Protein AF-A0A0T7SBF2-F1 (afdb_monomer_lite)

Radius of gyration: 34.81 Å; chains: 1; bounding box: 72×48×82 Å

pLDDT: mean 81.58, std 18.5, range [39.75, 98.5]

Secondary structure (DSSP, 8-state):
---GGGEEE-SSSS-PEEEHHHHHHHHHHHHHHHHHHHHHHHHHHHHHHHHHS---S-----------EEEEEE-SSEEEEEETTS-EEEEETHHHHHTT--S--HHHHSS-EEETTTEEEETTTTEEEETHHHHT-TT----

Sequence (143 aa):
MVDKKKQIRMASGKGEYVTKVEFFQELKEIRNLVKDEYSQIKNDIKEVKKAVITPNQNKKEVKKEDTKIINLEVQKDKLIAQLSDGRELSIPIVWFKKWGVKGVKVDKLKNYEIWEGDEIYFPDIDEVLGIESFTKGFDADCE

Structure (mmCIF, N/CA/C/O backbone):
data_AF-A0A0T7SBF2-F1
#
_entry.id   AF-A0A0T7SBF2-F1
#
loop_
_atom_site.group_PDB
_atom_site.id
_atom_site.type_symbol
_atom_site.label_atom_id
_atom_site.label_alt_id
_atom_site.label_comp_id
_atom_site.label_asym_id
_atom_site.label_entity_id
_atom_site.label_seq_id
_atom_site.pdbx_PDB_ins_code
_atom_site.Cartn_x
_atom_site.Cartn_y
_atom_site.Cartn_z
_atom_site.occupancy
_atom_site.B_iso_or_equiv
_atom_site.auth_seq_id
_atom_site.auth_comp_id
_atom_site.auth_asym_id
_atom_site.auth_atom_id
_atom_site.pdbx_PDB_model_num
ATOM 1 N N . MET A 1 1 ? 59.012 -29.885 -65.567 1.00 39.75 1 MET A N 1
ATOM 2 C CA . MET A 1 1 ? 58.261 -30.915 -64.812 1.00 39.75 1 MET A CA 1
ATOM 3 C C . MET A 1 1 ? 57.766 -30.269 -63.527 1.00 39.75 1 MET A C 1
ATOM 5 O O . MET A 1 1 ? 58.583 -29.990 -62.664 1.00 39.75 1 MET A O 1
ATOM 9 N N . VAL A 1 2 ? 56.481 -29.918 -63.436 1.00 41.88 2 VAL A N 1
ATOM 10 C CA . VAL A 1 2 ? 55.918 -29.326 -62.209 1.00 41.88 2 VAL A CA 1
ATOM 11 C C . VAL A 1 2 ? 55.635 -30.461 -61.225 1.00 41.88 2 VAL A C 1
ATOM 13 O O . VAL A 1 2 ? 54.966 -31.434 -61.574 1.00 41.88 2 VAL A O 1
ATOM 16 N N . ASP A 1 3 ? 56.217 -30.365 -60.032 1.00 43.97 3 ASP A N 1
ATOM 17 C CA . ASP A 1 3 ? 56.171 -31.385 -58.986 1.00 43.97 3 ASP A CA 1
ATOM 18 C C . ASP A 1 3 ? 54.726 -31.599 -58.496 1.00 43.97 3 ASP A C 1
ATOM 20 O O . ASP A 1 3 ? 54.127 -30.741 -57.842 1.00 43.97 3 ASP A O 1
ATOM 24 N N . LYS A 1 4 ? 54.152 -32.763 -58.830 1.00 49.09 4 LYS A N 1
ATOM 25 C CA . LYS A 1 4 ? 52.770 -33.149 -58.496 1.00 49.09 4 LYS A CA 1
ATOM 26 C C . LYS A 1 4 ? 52.523 -33.291 -56.983 1.00 49.09 4 LYS A C 1
ATOM 28 O O . LYS A 1 4 ? 51.383 -33.500 -56.583 1.00 49.09 4 LYS A O 1
ATOM 33 N N . LYS A 1 5 ? 53.545 -33.157 -56.124 1.00 50.56 5 LYS A N 1
ATOM 34 C CA . LYS A 1 5 ? 53.434 -33.308 -54.658 1.00 50.56 5 LYS A CA 1
ATOM 35 C C . LYS A 1 5 ? 52.916 -32.072 -53.901 1.00 50.56 5 LYS A C 1
ATOM 37 O O . LYS A 1 5 ? 52.809 -32.126 -52.678 1.00 50.56 5 LYS A O 1
ATOM 42 N N . LYS A 1 6 ? 52.585 -30.964 -54.581 1.00 54.31 6 LYS A N 1
ATOM 43 C CA . LYS A 1 6 ? 52.158 -29.695 -53.939 1.00 54.31 6 LYS A CA 1
ATOM 44 C C . LYS A 1 6 ? 50.734 -29.225 -54.277 1.00 54.31 6 LYS A C 1
ATOM 46 O O . LYS A 1 6 ? 50.386 -28.084 -53.965 1.00 54.31 6 LYS A O 1
ATOM 51 N N . GLN A 1 7 ? 49.926 -30.080 -54.900 1.00 52.09 7 GLN A N 1
ATOM 52 C CA . GLN A 1 7 ? 48.539 -29.778 -55.269 1.00 52.09 7 GLN A CA 1
ATOM 53 C C . GLN A 1 7 ? 47.566 -30.446 -54.293 1.00 52.09 7 GLN A C 1
ATOM 55 O O . GLN A 1 7 ? 47.769 -31.596 -53.903 1.00 52.09 7 GLN A O 1
ATOM 60 N N . ILE A 1 8 ? 46.524 -29.720 -53.884 1.00 58.12 8 ILE A N 1
ATOM 61 C CA . ILE A 1 8 ? 45.458 -30.229 -53.011 1.00 58.12 8 ILE A CA 1
ATOM 62 C C . ILE A 1 8 ? 44.173 -30.275 -53.840 1.00 58.12 8 ILE A C 1
ATOM 64 O O . ILE A 1 8 ? 43.872 -29.342 -54.581 1.00 58.12 8 ILE A O 1
ATOM 68 N N . ARG A 1 9 ? 43.434 -31.385 -53.755 1.00 53.47 9 ARG A N 1
ATOM 69 C CA . ARG A 1 9 ? 42.171 -31.571 -54.480 1.00 53.47 9 ARG A CA 1
ATOM 70 C C . ARG A 1 9 ? 41.045 -30.873 -53.717 1.00 53.47 9 ARG A C 1
ATOM 72 O O . ARG A 1 9 ? 40.816 -31.201 -52.555 1.00 53.47 9 ARG A O 1
ATOM 79 N N . MET A 1 10 ? 40.338 -29.946 -54.360 1.00 52.25 10 MET A N 1
ATOM 80 C CA . MET A 1 10 ? 39.139 -29.339 -53.775 1.00 52.25 10 MET A CA 1
ATOM 81 C C . MET A 1 10 ? 37.976 -30.341 -53.758 1.00 52.25 10 MET A C 1
ATOM 83 O O . MET A 1 10 ? 37.830 -31.155 -54.670 1.00 52.25 10 MET A O 1
ATOM 87 N N . ALA A 1 11 ? 37.134 -30.281 -52.722 1.00 52.56 11 ALA A N 1
ATOM 88 C CA . ALA A 1 11 ? 35.932 -31.114 -52.588 1.00 52.56 11 ALA A CA 1
ATOM 89 C C . ALA A 1 11 ? 34.739 -30.618 -53.437 1.00 52.56 11 ALA A C 1
ATOM 91 O O . ALA A 1 11 ? 33.654 -31.191 -53.369 1.00 52.56 11 ALA A O 1
ATOM 92 N N . SER A 1 12 ? 34.922 -29.567 -54.245 1.00 47.34 12 SER A N 1
ATOM 93 C CA . SER A 1 12 ? 33.921 -29.126 -55.218 1.00 47.34 12 SER A CA 1
ATOM 94 C C . SER A 1 12 ? 33.965 -30.062 -56.426 1.00 47.34 12 SER A C 1
ATOM 96 O O . SER A 1 12 ? 35.030 -30.302 -56.986 1.00 47.34 12 SER A O 1
ATOM 98 N N . GLY A 1 13 ? 32.824 -30.646 -56.798 1.00 48.69 13 GLY A N 1
ATOM 99 C CA . GLY A 1 13 ? 32.677 -31.806 -57.694 1.00 48.69 13 GLY A CA 1
ATOM 100 C C . GLY A 1 13 ? 33.160 -31.677 -59.150 1.00 48.69 13 GLY A C 1
ATOM 101 O O . GLY A 1 13 ? 32.770 -32.489 -59.984 1.00 48.69 13 GLY A O 1
ATOM 102 N N . LYS A 1 14 ? 34.014 -30.707 -59.481 1.00 54.09 14 LYS A N 1
ATOM 103 C CA . LYS A 1 14 ? 34.747 -30.602 -60.749 1.00 54.09 14 LYS A CA 1
ATOM 104 C C . LYS A 1 14 ? 36.232 -30.608 -60.395 1.00 54.09 14 LYS A C 1
ATOM 106 O O . LYS A 1 14 ? 36.693 -29.694 -59.731 1.00 54.09 14 LYS A O 1
ATOM 111 N N . GLY A 1 15 ? 36.950 -31.678 -60.739 1.00 52.44 15 GLY A N 1
ATOM 112 C CA . GLY A 1 15 ? 38.294 -31.999 -60.231 1.00 52.44 15 GLY A CA 1
ATOM 113 C C . GLY A 1 15 ? 39.437 -31.070 -60.666 1.00 52.44 15 GLY A C 1
ATOM 114 O O . GLY A 1 15 ? 40.428 -31.553 -61.206 1.00 52.44 15 GLY A O 1
ATOM 115 N N . GLU A 1 16 ? 39.320 -29.769 -60.421 1.00 58.22 16 GLU A N 1
ATOM 116 C CA . GLU A 1 16 ? 40.381 -28.785 -60.618 1.00 58.22 16 GLU A CA 1
ATOM 117 C C . GLU A 1 16 ? 41.385 -28.838 -59.456 1.00 58.22 16 GLU A C 1
ATOM 119 O O . GLU A 1 16 ? 41.028 -28.933 -58.276 1.00 58.22 16 GLU A O 1
ATOM 124 N N . TYR A 1 17 ? 42.671 -28.839 -59.809 1.00 57.34 17 TYR A N 1
ATOM 125 C CA . TYR A 1 17 ? 43.780 -28.860 -58.863 1.00 57.34 17 TYR A CA 1
ATOM 126 C C . TYR A 1 17 ? 44.256 -27.428 -58.621 1.00 57.34 17 TYR A C 1
ATOM 128 O O . TYR A 1 17 ? 44.768 -26.795 -59.541 1.00 57.34 17 TYR A O 1
ATOM 136 N N . VAL A 1 18 ? 44.146 -26.951 -57.383 1.00 63.56 18 VAL A N 1
ATOM 137 C CA . VAL A 1 18 ? 44.709 -25.663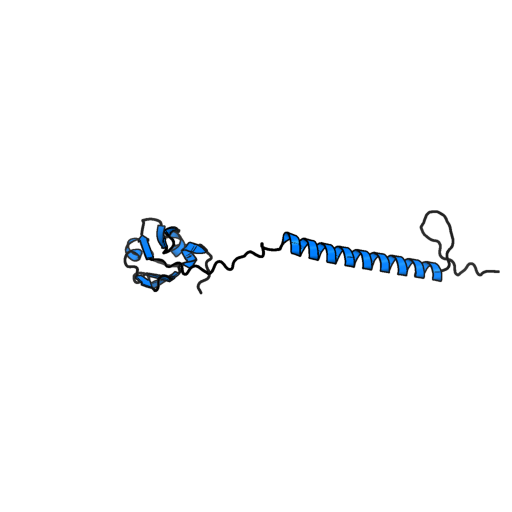 -56.954 1.00 63.56 18 VAL A CA 1
ATOM 138 C C . VAL A 1 18 ? 46.003 -25.883 -56.180 1.00 63.56 18 VAL A C 1
ATOM 140 O O . VAL A 1 18 ? 46.228 -26.933 -55.553 1.00 63.56 18 VAL A O 1
ATOM 143 N N . THR A 1 19 ? 46.903 -24.904 -56.225 1.00 72.50 19 THR A N 1
ATOM 144 C CA . THR A 1 19 ? 48.092 -24.951 -55.379 1.00 72.50 19 THR A CA 1
ATOM 145 C C . THR A 1 19 ? 47.695 -24.789 -53.913 1.00 72.50 19 THR A C 1
ATOM 147 O O . THR A 1 19 ? 46.705 -24.148 -53.565 1.00 72.50 19 THR A O 1
ATOM 150 N N . LYS A 1 20 ? 48.509 -25.345 -53.009 1.00 71.12 20 LYS A N 1
ATOM 151 C CA . LYS A 1 20 ? 48.305 -25.187 -51.561 1.00 71.12 20 LYS A CA 1
ATOM 152 C C . LYS A 1 20 ? 48.208 -23.712 -51.133 1.00 71.12 20 LYS A C 1
ATOM 154 O O . LYS A 1 20 ? 47.516 -23.416 -50.170 1.00 71.12 20 LYS A O 1
ATOM 159 N N . VAL A 1 21 ? 48.895 -22.804 -51.831 1.00 72.31 21 VAL A N 1
ATOM 160 C CA . VAL A 1 21 ? 48.895 -21.362 -51.533 1.00 72.31 21 VAL A CA 1
ATOM 161 C C . VAL A 1 21 ? 47.563 -20.717 -51.920 1.00 72.31 21 VAL A C 1
ATOM 163 O O . VAL A 1 21 ? 46.982 -20.024 -51.091 1.00 72.31 21 VAL A O 1
ATOM 166 N N . GLU A 1 22 ? 47.061 -20.997 -53.124 1.00 72.88 22 GLU A N 1
ATOM 167 C CA . GLU A 1 22 ? 45.759 -20.504 -53.604 1.00 72.88 22 GLU A CA 1
ATOM 168 C C . GLU A 1 22 ? 44.620 -21.001 -52.709 1.00 72.88 22 GLU A C 1
ATOM 170 O O . GLU A 1 22 ? 43.814 -20.207 -52.238 1.00 72.88 22 GLU A O 1
ATOM 175 N N . PHE A 1 23 ? 44.645 -22.283 -52.336 1.00 73.94 23 PHE A N 1
ATOM 176 C CA . PHE A 1 23 ? 43.656 -22.862 -51.426 1.00 73.94 23 PHE A CA 1
ATOM 177 C C . PHE A 1 23 ? 43.602 -22.152 -50.061 1.00 73.94 23 PHE A C 1
ATOM 179 O O . PHE A 1 23 ? 42.529 -21.852 -49.540 1.00 73.94 23 PHE A O 1
ATOM 186 N N . PHE A 1 24 ? 44.757 -21.855 -49.452 1.00 75.56 24 PHE A N 1
ATOM 187 C CA . PHE A 1 24 ? 44.780 -21.129 -48.177 1.00 75.56 24 PHE A CA 1
ATOM 188 C C . PHE A 1 24 ? 44.352 -19.667 -48.313 1.00 75.56 24 PHE A C 1
ATOM 190 O O . PHE A 1 24 ? 43.807 -19.109 -47.357 1.00 75.56 24 PHE A O 1
ATOM 197 N N . GLN A 1 25 ? 44.598 -19.050 -49.467 1.00 77.56 25 GLN A N 1
ATOM 198 C CA . GLN A 1 25 ? 44.167 -17.689 -49.751 1.00 77.56 25 GLN A CA 1
ATOM 199 C C . GLN A 1 25 ? 42.637 -17.616 -49.880 1.00 77.56 25 GLN A C 1
ATOM 201 O O . GLN A 1 25 ? 42.020 -16.803 -49.194 1.00 77.56 25 GLN A O 1
ATOM 206 N N . GLU 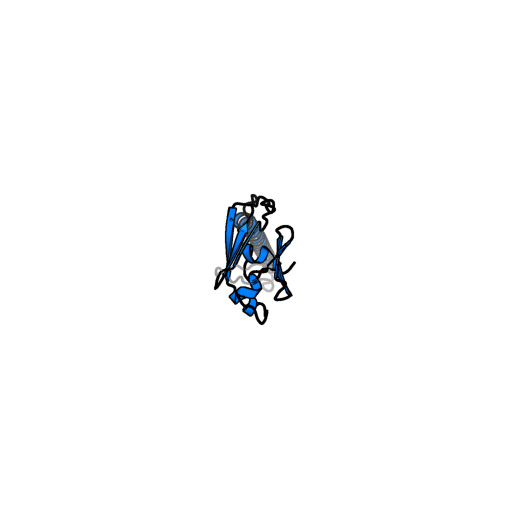A 1 26 ? 42.019 -18.547 -50.610 1.00 79.62 26 GLU A N 1
ATOM 207 C CA . GLU A 1 26 ? 40.558 -18.678 -50.707 1.00 79.62 26 GLU A CA 1
ATOM 208 C C . GLU A 1 26 ? 39.908 -18.912 -49.334 1.00 79.62 26 GLU A C 1
ATOM 210 O O . GLU A 1 26 ? 38.944 -18.240 -48.963 1.00 79.62 26 GLU A O 1
ATOM 215 N N . LEU A 1 27 ? 40.468 -19.806 -48.508 1.00 81.44 27 LEU A N 1
ATOM 216 C CA . LEU A 1 27 ? 39.959 -20.033 -47.149 1.00 81.44 27 LEU A CA 1
ATOM 217 C C . LEU A 1 27 ? 40.040 -18.777 -46.272 1.00 81.44 27 LEU A C 1
ATOM 219 O O . LEU A 1 27 ? 39.169 -18.537 -45.431 1.00 81.44 27 LEU A O 1
ATOM 223 N N . LYS A 1 28 ? 41.092 -17.972 -46.443 1.00 83.06 28 LYS A N 1
ATOM 224 C CA . LYS A 1 28 ? 41.255 -16.710 -45.717 1.00 83.06 28 LYS A CA 1
ATOM 225 C C . LYS A 1 28 ? 40.208 -15.687 -46.152 1.00 83.06 28 LYS A C 1
ATOM 227 O O . LYS A 1 28 ? 39.696 -14.974 -45.289 1.00 83.06 28 LYS A O 1
ATOM 232 N N . GLU A 1 29 ? 39.885 -15.643 -47.440 1.00 87.69 29 GLU A N 1
ATOM 233 C CA . GLU A 1 29 ? 38.848 -14.781 -48.013 1.00 87.69 29 GLU A CA 1
ATOM 234 C C . GLU A 1 29 ? 37.458 -15.179 -47.518 1.00 87.69 29 GLU A C 1
ATOM 236 O O . GLU A 1 29 ? 36.774 -14.344 -46.931 1.00 87.69 29 GLU A O 1
ATOM 241 N N . ILE A 1 30 ? 37.095 -16.464 -47.601 1.00 84.94 30 ILE A N 1
ATOM 242 C CA . ILE A 1 30 ? 35.825 -16.989 -47.068 1.00 84.94 30 ILE A CA 1
ATOM 243 C C . ILE A 1 30 ? 35.685 -16.660 -45.578 1.00 84.94 30 ILE A C 1
ATOM 245 O O . ILE A 1 30 ? 34.650 -16.173 -45.128 1.00 84.94 30 ILE A O 1
ATOM 249 N N . ARG A 1 31 ? 36.745 -16.872 -44.791 1.00 88.69 31 ARG A N 1
ATOM 250 C CA . ARG A 1 31 ? 36.736 -16.556 -43.358 1.00 88.69 31 ARG A CA 1
ATOM 251 C C . ARG A 1 31 ? 36.508 -15.066 -43.094 1.00 88.69 31 ARG A C 1
ATOM 253 O O . ARG A 1 31 ? 35.889 -14.724 -42.091 1.00 88.69 31 ARG A O 1
ATOM 260 N N . ASN A 1 32 ? 37.062 -14.186 -43.923 1.00 89.38 32 ASN A N 1
ATOM 261 C CA . ASN A 1 32 ? 36.869 -12.748 -43.765 1.00 89.38 32 ASN A CA 1
ATOM 262 C C . ASN A 1 32 ? 35.437 -12.345 -44.154 1.00 89.38 32 ASN A C 1
ATOM 264 O O . ASN A 1 32 ? 34.797 -11.658 -43.369 1.00 89.38 32 ASN A O 1
ATOM 268 N N . LEU A 1 33 ? 34.897 -12.881 -45.254 1.00 89.75 33 LEU A N 1
ATOM 269 C CA . LEU A 1 33 ? 33.503 -12.657 -45.663 1.00 89.75 33 LEU A CA 1
ATOM 270 C C . LEU A 1 33 ? 32.510 -13.049 -44.561 1.00 89.75 33 LEU A C 1
ATOM 272 O O . LEU A 1 33 ? 31.660 -12.252 -44.177 1.00 89.75 33 LEU A O 1
ATOM 276 N N . VAL A 1 34 ? 32.681 -14.233 -43.965 1.00 91.19 34 VAL A N 1
ATOM 277 C CA . VAL A 1 34 ? 31.823 -14.697 -42.860 1.00 91.19 34 VAL A CA 1
ATOM 278 C C . VAL A 1 34 ? 31.926 -13.782 -41.631 1.00 91.19 34 VAL A C 1
ATOM 280 O O . VAL A 1 34 ? 30.942 -13.570 -40.923 1.00 91.19 34 VAL A O 1
ATOM 283 N N . LYS A 1 35 ? 33.110 -13.220 -41.350 1.00 89.94 35 LYS A N 1
ATOM 284 C CA . LYS A 1 35 ? 33.284 -12.267 -40.241 1.00 89.94 35 LYS A CA 1
ATOM 285 C C . LYS A 1 35 ? 32.562 -10.950 -40.500 1.00 89.94 35 LYS A C 1
ATOM 287 O O . LYS A 1 35 ? 31.978 -10.403 -39.563 1.00 89.94 35 LYS A O 1
ATOM 292 N N . ASP A 1 36 ? 32.612 -10.463 -41.732 1.00 91.06 36 ASP A N 1
ATOM 293 C CA . ASP A 1 36 ? 31.980 -9.207 -42.121 1.00 91.06 36 ASP A CA 1
ATOM 294 C C . ASP A 1 36 ? 30.451 -9.344 -42.085 1.00 91.06 36 ASP A C 1
ATOM 296 O O . ASP A 1 36 ? 29.784 -8.520 -41.457 1.00 91.06 36 ASP A O 1
ATOM 300 N N . GLU A 1 37 ? 29.902 -10.444 -42.613 1.00 90.88 37 GLU A N 1
ATOM 301 C CA . GLU A 1 37 ? 28.471 -10.769 -42.507 1.00 90.88 37 GLU A CA 1
ATOM 302 C C . GLU A 1 37 ? 28.012 -10.880 -41.047 1.00 90.88 37 GLU A C 1
ATOM 304 O O . GLU A 1 37 ? 27.003 -10.290 -40.658 1.00 90.88 37 GLU A O 1
ATOM 309 N N . TYR A 1 38 ? 28.778 -11.575 -40.199 1.00 90.50 38 TYR A N 1
ATOM 310 C CA . TYR A 1 38 ? 28.464 -11.680 -38.773 1.00 90.50 38 TYR A CA 1
ATOM 311 C C . TYR A 1 38 ? 28.463 -10.311 -38.074 1.00 90.50 38 TYR A C 1
ATOM 313 O O . TYR A 1 38 ? 27.611 -10.040 -37.222 1.00 90.50 38 TYR A O 1
ATOM 321 N N . SER A 1 39 ? 29.409 -9.435 -38.426 1.00 88.00 39 SER A N 1
ATOM 322 C CA . SER A 1 39 ? 29.477 -8.068 -37.902 1.00 88.00 39 SER A CA 1
ATOM 323 C C . SER A 1 39 ? 28.260 -7.243 -38.323 1.00 88.00 39 SER A C 1
ATOM 325 O O . SER A 1 39 ? 27.656 -6.571 -37.482 1.00 88.00 39 SER A O 1
ATOM 327 N N . GLN A 1 40 ? 27.856 -7.348 -39.592 1.00 91.06 40 GLN A N 1
ATOM 328 C CA . GLN A 1 40 ? 26.689 -6.649 -40.119 1.00 91.06 40 GLN A CA 1
ATOM 329 C C . GLN A 1 40 ? 25.404 -7.102 -39.418 1.00 91.06 40 GLN A C 1
ATOM 331 O O . GLN A 1 40 ? 24.713 -6.276 -38.829 1.00 91.06 40 GLN A O 1
ATOM 336 N N . ILE A 1 41 ? 25.156 -8.414 -39.340 1.00 90.56 41 ILE A N 1
ATOM 337 C CA . ILE A 1 41 ? 23.981 -8.983 -38.656 1.00 90.56 41 ILE A CA 1
ATOM 338 C C . ILE A 1 41 ? 23.922 -8.529 -37.191 1.00 90.56 41 ILE A C 1
ATOM 340 O O . ILE A 1 41 ? 22.857 -8.200 -36.666 1.00 90.56 41 ILE A O 1
ATOM 344 N N . LYS A 1 42 ? 25.068 -8.477 -36.503 1.00 91.69 42 LYS A N 1
ATOM 345 C CA . LYS A 1 42 ? 25.135 -8.010 -35.113 1.00 91.69 42 LYS A CA 1
ATOM 346 C C . LYS A 1 42 ? 24.743 -6.535 -34.980 1.00 91.69 42 LYS A C 1
ATOM 348 O O . LYS A 1 42 ? 24.086 -6.174 -33.999 1.00 91.69 42 LYS A O 1
ATOM 353 N N . ASN A 1 43 ? 25.153 -5.694 -35.926 1.00 91.62 43 ASN A N 1
ATOM 354 C CA . ASN A 1 43 ? 24.779 -4.283 -35.953 1.00 91.62 43 ASN A CA 1
ATOM 355 C C . ASN A 1 43 ? 23.293 -4.113 -36.272 1.00 91.62 43 ASN A C 1
ATOM 357 O O . ASN A 1 43 ? 22.611 -3.415 -35.526 1.00 91.62 43 ASN A O 1
ATOM 361 N N . ASP A 1 44 ? 22.771 -4.837 -37.258 1.00 90.81 44 ASP A N 1
ATOM 362 C CA . ASP A 1 44 ? 21.353 -4.801 -37.625 1.00 90.81 44 ASP A CA 1
ATOM 363 C C . ASP A 1 44 ? 20.470 -5.226 -36.440 1.00 90.81 44 ASP A C 1
ATOM 365 O O . ASP A 1 44 ? 19.515 -4.539 -36.084 1.00 90.81 44 ASP A O 1
ATOM 369 N N . ILE A 1 45 ? 20.840 -6.295 -35.719 1.00 86.94 45 ILE A N 1
ATOM 370 C CA . ILE A 1 45 ? 20.146 -6.716 -34.487 1.00 86.94 45 ILE A CA 1
ATOM 371 C C . ILE A 1 45 ? 20.194 -5.620 -33.417 1.00 86.94 45 ILE A C 1
ATOM 373 O O . ILE A 1 45 ? 19.226 -5.427 -32.679 1.00 86.94 45 ILE A O 1
ATOM 377 N N . LYS A 1 46 ? 21.316 -4.907 -33.287 1.00 84.88 46 LYS A N 1
ATOM 378 C CA . LYS A 1 46 ? 21.448 -3.798 -32.334 1.00 84.88 46 LYS A CA 1
ATOM 379 C C . LYS A 1 46 ? 20.536 -2.632 -32.717 1.00 84.88 46 LYS A C 1
ATOM 381 O O . LYS A 1 46 ? 19.940 -2.035 -31.825 1.00 84.88 46 LYS A O 1
ATOM 386 N N . GLU A 1 47 ? 20.414 -2.315 -34.000 1.00 84.38 47 GLU A N 1
ATOM 387 C CA . GLU A 1 47 ? 19.523 -1.261 -34.494 1.00 84.38 47 GLU A CA 1
ATOM 388 C C . GLU A 1 47 ? 18.050 -1.641 -34.361 1.00 84.38 47 GLU A C 1
ATOM 390 O O . GLU A 1 47 ? 17.271 -0.861 -33.818 1.00 84.38 47 GLU A O 1
ATOM 395 N N . VAL A 1 48 ? 17.681 -2.876 -34.709 1.00 83.75 48 VAL A N 1
ATOM 396 C CA . VAL A 1 48 ? 16.327 -3.403 -34.490 1.00 83.75 48 VAL A CA 1
ATOM 397 C C . VAL A 1 48 ? 15.982 -3.400 -33.002 1.00 83.75 48 VAL A C 1
ATOM 399 O O . VAL A 1 48 ? 14.904 -2.953 -32.630 1.00 83.75 48 VAL A O 1
ATOM 402 N N . LYS A 1 49 ? 16.895 -3.807 -32.110 1.00 80.94 49 LYS A N 1
ATOM 403 C CA . LYS A 1 49 ? 16.675 -3.708 -30.657 1.00 80.94 49 LYS A CA 1
ATOM 404 C C . LYS A 1 49 ? 16.504 -2.268 -30.192 1.00 80.94 49 LYS A C 1
ATOM 406 O O . LYS A 1 49 ? 15.660 -2.025 -29.344 1.00 80.94 49 LYS A O 1
ATOM 411 N N . LYS A 1 50 ? 17.261 -1.313 -30.735 1.00 74.19 50 LYS A N 1
ATOM 412 C CA . LYS A 1 50 ? 17.057 0.109 -30.429 1.00 74.19 50 LYS A CA 1
ATOM 413 C C . LYS A 1 50 ? 15.712 0.629 -30.928 1.00 74.19 50 LYS A C 1
ATOM 415 O O . LYS A 1 50 ? 15.181 1.508 -30.277 1.00 74.19 50 LYS A O 1
ATOM 420 N N . ALA A 1 51 ? 15.198 0.122 -32.048 1.00 69.31 51 ALA A N 1
ATOM 421 C CA . ALA A 1 51 ? 13.933 0.559 -32.641 1.00 69.31 51 ALA A CA 1
ATOM 422 C C . ALA A 1 51 ? 12.699 -0.121 -32.016 1.00 69.31 51 ALA A C 1
ATOM 424 O O . ALA A 1 51 ? 11.642 0.492 -31.915 1.00 69.31 51 ALA A O 1
ATOM 425 N N . VAL A 1 52 ? 12.828 -1.385 -31.599 1.00 68.88 52 VAL A N 1
ATOM 426 C CA . VAL A 1 52 ? 11.759 -2.186 -30.971 1.00 68.88 52 VAL A CA 1
ATOM 427 C C . VAL A 1 52 ? 11.741 -1.994 -29.450 1.00 68.88 52 VAL A C 1
ATOM 429 O O . VAL A 1 52 ? 10.679 -2.003 -28.838 1.00 68.88 52 VAL A O 1
ATOM 432 N N . ILE A 1 53 ? 12.915 -1.800 -28.840 1.00 58.09 53 ILE A N 1
ATOM 433 C CA . ILE A 1 53 ? 13.121 -1.517 -27.410 1.00 58.09 53 ILE A CA 1
ATOM 434 C C . ILE A 1 53 ? 13.575 -0.064 -27.228 1.00 58.09 53 ILE A C 1
ATOM 436 O O . ILE A 1 53 ? 14.317 0.256 -26.302 1.00 58.09 53 ILE A O 1
ATOM 440 N N . THR A 1 54 ? 13.136 0.858 -28.081 1.00 47.88 54 THR A N 1
ATOM 441 C CA . THR A 1 54 ? 12.858 2.183 -27.544 1.00 47.88 54 THR A CA 1
ATOM 442 C C . THR A 1 54 ? 11.603 1.993 -26.697 1.00 47.88 54 THR A C 1
ATOM 444 O O . THR A 1 54 ? 10.521 1.836 -27.269 1.00 47.88 54 THR A O 1
ATOM 447 N N . PRO 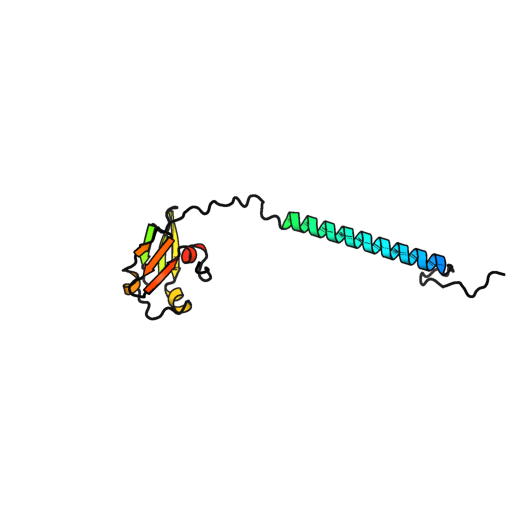A 1 55 ? 11.662 2.054 -25.348 1.00 51.31 55 PRO A N 1
ATOM 448 C CA . PRO A 1 55 ? 10.519 2.652 -24.686 1.00 51.31 55 PRO A CA 1
ATOM 449 C C . PRO A 1 55 ? 10.349 3.976 -25.419 1.00 51.31 55 PRO A C 1
ATOM 451 O O . PRO A 1 55 ? 11.350 4.674 -25.614 1.00 51.31 55 PRO A O 1
ATOM 454 N N . ASN A 1 56 ? 9.145 4.245 -25.934 1.00 49.59 56 ASN A N 1
ATOM 455 C CA . ASN A 1 56 ? 8.761 5.556 -26.439 1.00 49.59 56 ASN A CA 1
ATOM 456 C C . ASN A 1 56 ? 9.580 6.585 -25.656 1.00 49.59 56 ASN A C 1
ATOM 458 O O . ASN A 1 56 ? 9.457 6.610 -24.438 1.00 49.59 56 ASN A O 1
ATOM 462 N N . GLN A 1 57 ? 10.509 7.321 -26.278 1.00 50.12 57 GLN A N 1
ATOM 463 C CA . GLN A 1 57 ? 11.332 8.274 -25.518 1.00 50.12 57 GLN A CA 1
ATOM 464 C C . GLN A 1 57 ? 10.482 9.450 -25.009 1.00 50.12 57 GLN A C 1
ATOM 466 O O . GLN A 1 57 ? 10.974 10.304 -24.288 1.00 50.12 57 GLN A O 1
ATOM 471 N N . ASN A 1 58 ? 9.171 9.411 -25.278 1.00 45.69 58 ASN A N 1
ATOM 472 C CA . ASN A 1 58 ? 8.140 9.958 -24.411 1.00 45.69 58 ASN A CA 1
ATOM 473 C C . ASN A 1 58 ? 7.701 8.972 -23.311 1.00 45.69 58 ASN A C 1
ATOM 475 O O . ASN A 1 58 ? 6.519 8.902 -22.974 1.00 45.69 58 ASN A O 1
ATOM 479 N N . LYS A 1 59 ? 8.632 8.309 -22.622 1.00 46.34 59 LYS A N 1
ATOM 480 C CA . LYS A 1 59 ? 8.539 8.272 -21.175 1.00 46.34 59 LYS A CA 1
ATOM 481 C C . LYS A 1 59 ? 8.817 9.724 -20.843 1.00 46.34 59 LYS A C 1
ATOM 483 O O . LYS A 1 59 ? 9.941 10.095 -20.533 1.00 46.34 59 LYS A O 1
ATOM 488 N N . LYS A 1 60 ? 7.772 10.561 -20.976 1.00 42.38 60 LYS A N 1
ATOM 489 C CA . LYS A 1 60 ? 7.629 11.672 -20.054 1.00 42.38 60 LYS A CA 1
ATOM 490 C C . LYS A 1 60 ? 8.037 11.021 -18.747 1.00 42.38 60 LYS A C 1
ATOM 492 O O . LYS A 1 60 ? 7.455 9.995 -18.378 1.00 42.38 60 LYS A O 1
ATOM 497 N N . GLU A 1 61 ? 9.101 11.515 -18.129 1.00 44.84 61 GLU A N 1
ATOM 498 C CA . GLU A 1 61 ? 9.109 11.519 -16.686 1.00 44.84 61 GLU A CA 1
ATOM 499 C C . GLU A 1 61 ? 7.731 12.076 -16.369 1.00 44.84 61 GLU A C 1
ATOM 501 O O . GLU A 1 61 ? 7.452 13.262 -16.553 1.00 44.84 61 GLU A O 1
ATOM 506 N N . VAL A 1 62 ? 6.786 11.166 -16.125 1.00 45.75 62 VAL A N 1
ATOM 507 C CA . VAL A 1 62 ? 5.584 11.502 -15.415 1.00 45.75 62 VAL A CA 1
ATOM 508 C C . VAL A 1 62 ? 6.254 11.997 -14.162 1.00 45.75 62 VAL A C 1
ATOM 510 O O . VAL A 1 62 ? 6.828 11.185 -13.432 1.00 45.75 62 VAL A O 1
ATOM 513 N N . LYS A 1 63 ? 6.375 13.332 -14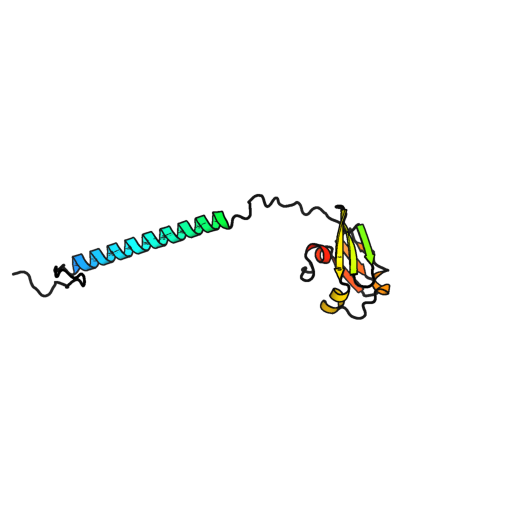.037 1.00 43.69 63 LYS A N 1
ATOM 514 C CA . LYS A 1 63 ? 6.629 13.973 -12.754 1.00 43.69 63 LYS A CA 1
ATOM 515 C C . LYS A 1 63 ? 5.840 13.097 -11.815 1.00 43.69 63 LYS A C 1
ATOM 517 O O . LYS A 1 63 ? 4.653 12.931 -12.105 1.00 43.69 63 LYS A O 1
ATOM 522 N N . LYS A 1 64 ? 6.510 12.409 -10.880 1.00 53.84 64 LYS A N 1
ATOM 523 C CA . LYS A 1 64 ? 5.818 11.635 -9.852 1.00 53.84 64 LYS A CA 1
ATOM 524 C C . LYS A 1 64 ? 4.856 12.683 -9.315 1.00 53.84 64 LYS A C 1
ATOM 526 O O . LYS A 1 64 ? 5.314 13.675 -8.760 1.00 53.84 64 LYS A O 1
ATOM 531 N N . GLU A 1 65 ? 3.599 12.645 -9.761 1.00 57.88 65 GLU A N 1
ATOM 532 C CA . GLU A 1 65 ? 2.640 13.620 -9.288 1.00 57.88 65 GLU A CA 1
ATOM 533 C C . GLU A 1 65 ? 2.652 13.305 -7.813 1.00 57.88 65 GLU A C 1
ATOM 535 O O . GLU A 1 65 ? 2.528 12.117 -7.484 1.00 57.88 65 GLU A O 1
ATOM 540 N N . ASP A 1 66 ? 2.972 14.310 -6.992 1.00 78.38 66 ASP A N 1
ATOM 541 C CA . ASP A 1 66 ? 3.054 14.224 -5.535 1.00 78.38 66 ASP A CA 1
ATOM 542 C C . ASP A 1 66 ? 1.654 13.860 -5.034 1.00 78.38 66 ASP A C 1
ATOM 544 O O . ASP A 1 66 ? 0.860 14.679 -4.566 1.00 78.38 66 ASP A O 1
ATOM 548 N N . THR A 1 67 ? 1.292 12.618 -5.310 1.00 91.62 67 THR A N 1
ATOM 549 C CA . THR A 1 67 ? -0.006 12.041 -5.104 1.00 91.62 67 THR A CA 1
ATOM 550 C C . THR A 1 67 ? 0.022 11.675 -3.653 1.00 91.62 67 THR A C 1
ATOM 552 O O . THR A 1 67 ? 0.873 10.902 -3.232 1.00 91.62 67 THR A O 1
ATOM 555 N N . LYS A 1 68 ? -0.893 12.260 -2.901 1.00 96.62 68 LYS A N 1
ATOM 556 C CA . LYS A 1 68 ? -0.964 12.095 -1.463 1.00 96.62 68 LYS A CA 1
ATOM 557 C C . LYS A 1 68 ? -2.206 11.307 -1.128 1.00 96.62 68 LYS A C 1
ATOM 559 O O . LYS A 1 68 ? -3.259 11.529 -1.724 1.00 96.62 68 LYS A O 1
ATOM 564 N N . ILE A 1 69 ? -2.096 10.419 -0.158 1.00 97.81 69 ILE A N 1
ATOM 565 C CA . ILE A 1 69 ? -3.230 9.857 0.554 1.00 97.81 69 ILE A CA 1
ATOM 566 C C . ILE A 1 69 ? -3.874 11.015 1.313 1.00 97.81 69 ILE A C 1
ATOM 568 O O . ILE A 1 69 ? -3.248 11.643 2.161 1.00 97.81 69 ILE A O 1
ATOM 572 N N . ILE A 1 70 ? -5.120 11.329 0.978 1.00 97.94 70 ILE A N 1
ATOM 573 C CA . ILE A 1 70 ? -5.885 12.388 1.649 1.00 97.94 70 ILE A CA 1
ATOM 574 C C . ILE A 1 70 ? -6.896 11.818 2.642 1.00 97.94 70 ILE A C 1
ATOM 576 O O . ILE A 1 70 ? -7.351 12.532 3.531 1.00 97.94 70 ILE A O 1
ATOM 580 N N . ASN A 1 71 ? -7.255 10.542 2.491 1.00 98.12 71 ASN A N 1
ATOM 581 C CA . ASN A 1 71 ? -8.177 9.841 3.374 1.00 98.12 71 ASN A CA 1
ATOM 582 C C . ASN A 1 71 ? -8.027 8.319 3.212 1.00 98.12 71 ASN A C 1
ATOM 584 O O . ASN A 1 71 ? -7.609 7.834 2.155 1.00 98.12 71 ASN A O 1
ATOM 588 N N . LEU A 1 72 ? -8.418 7.575 4.247 1.00 98.38 72 LEU A N 1
ATOM 589 C CA . LEU A 1 72 ? -8.492 6.121 4.226 1.00 98.38 72 LEU A CA 1
ATOM 590 C C . LEU A 1 72 ? -9.842 5.626 4.764 1.00 98.38 72 LEU A C 1
ATOM 592 O O . LEU A 1 72 ? -10.237 5.910 5.895 1.00 98.38 72 LEU A O 1
ATOM 596 N N . GLU A 1 73 ? -10.533 4.809 3.977 1.00 98.31 73 GLU A N 1
ATOM 597 C CA . GLU A 1 73 ? -11.697 4.057 4.434 1.00 98.31 73 GLU A CA 1
ATOM 598 C C . GLU A 1 73 ? -11.294 2.627 4.813 1.00 98.31 73 GLU A C 1
ATOM 600 O O . GLU A 1 73 ? -10.701 1.884 4.026 1.00 98.31 73 GLU A O 1
ATOM 605 N N . VAL A 1 74 ? -11.656 2.222 6.030 1.00 98.00 74 VAL A N 1
ATOM 606 C CA . VAL A 1 74 ? -11.396 0.881 6.558 1.00 98.00 74 VAL A CA 1
ATOM 607 C C . VAL A 1 74 ? -12.677 0.054 6.480 1.00 98.00 74 VAL A C 1
ATOM 609 O O . VAL A 1 74 ? -13.619 0.271 7.244 1.00 98.00 74 VAL A O 1
ATOM 612 N N . GLN A 1 75 ? -12.699 -0.929 5.581 1.00 97.25 75 GLN A N 1
ATOM 613 C CA . GLN A 1 75 ? -13.807 -1.873 5.439 1.00 97.25 75 GLN A CA 1
ATOM 614 C C . GLN A 1 75 ? -13.458 -3.246 6.030 1.00 97.25 75 GLN A C 1
ATOM 616 O O . GLN A 1 75 ? -12.386 -3.469 6.589 1.00 97.25 75 GLN A O 1
ATOM 621 N N . LYS A 1 76 ? -14.398 -4.193 5.942 1.00 95.75 76 LYS A N 1
ATOM 622 C CA . LYS A 1 76 ? -14.260 -5.528 6.544 1.00 95.75 76 LYS A CA 1
ATOM 623 C C . LYS A 1 76 ? -13.076 -6.325 5.980 1.00 95.75 76 LYS A C 1
ATOM 625 O O . LYS A 1 76 ? -12.460 -7.095 6.713 1.00 95.75 76 LYS A O 1
ATOM 630 N N . ASP A 1 77 ? -12.802 -6.192 4.689 1.00 96.56 77 ASP A N 1
ATOM 631 C CA . ASP A 1 77 ? -11.849 -7.017 3.941 1.00 96.56 77 ASP A CA 1
ATOM 632 C C . ASP A 1 77 ? -10.786 -6.207 3.187 1.00 96.56 77 ASP A C 1
ATOM 634 O O . ASP A 1 77 ? -9.815 -6.791 2.695 1.00 96.56 77 ASP A O 1
ATOM 638 N N . LYS A 1 78 ? -10.924 -4.880 3.131 1.00 97.44 78 LYS A N 1
ATOM 639 C CA . LYS A 1 78 ? -10.035 -3.990 2.384 1.00 97.44 78 LYS A CA 1
ATOM 640 C C . LYS A 1 78 ? -9.855 -2.628 3.046 1.00 97.44 78 LYS A C 1
ATOM 642 O O . LYS A 1 78 ? -10.708 -2.166 3.802 1.00 97.44 78 LYS A O 1
ATOM 647 N N . LEU A 1 79 ? -8.741 -2.002 2.701 1.00 98.12 79 LEU A N 1
ATOM 648 C CA . LEU A 1 79 ? -8.453 -0.591 2.916 1.00 98.12 79 LEU A CA 1
ATOM 649 C C . LEU A 1 79 ? -8.660 0.139 1.591 1.00 98.12 79 LEU A C 1
ATOM 651 O O . LEU A 1 79 ? -8.225 -0.380 0.565 1.00 98.12 79 LEU A O 1
ATOM 655 N N . ILE A 1 80 ? -9.307 1.301 1.599 1.00 98.50 80 ILE A N 1
ATOM 656 C CA . ILE A 1 80 ? -9.517 2.135 0.409 1.00 98.50 80 ILE A CA 1
ATOM 657 C C . ILE A 1 80 ? -8.856 3.490 0.654 1.00 98.50 80 ILE A C 1
ATOM 659 O O . ILE A 1 80 ? -9.317 4.256 1.494 1.00 98.50 80 ILE A O 1
ATOM 663 N N . ALA A 1 81 ? -7.773 3.778 -0.061 1.00 98.25 81 ALA A N 1
ATOM 664 C CA . ALA A 1 81 ? -7.110 5.074 -0.036 1.00 98.25 81 ALA A CA 1
ATOM 665 C C . ALA A 1 81 ? -7.722 5.999 -1.089 1.00 98.25 81 ALA A C 1
ATOM 667 O O . ALA A 1 81 ? -7.830 5.630 -2.262 1.00 98.25 81 ALA A O 1
ATOM 668 N N . GLN A 1 82 ? -8.078 7.208 -0.666 1.00 98.31 82 GLN A N 1
ATOM 669 C CA . GLN A 1 82 ? -8.409 8.321 -1.549 1.00 98.31 82 GLN A CA 1
ATOM 670 C C . GLN A 1 82 ? -7.143 9.130 -1.791 1.00 98.31 82 GLN A C 1
ATOM 672 O O . GLN A 1 82 ? -6.460 9.524 -0.842 1.00 98.31 82 GLN A O 1
ATOM 677 N N . LEU A 1 83 ? -6.832 9.364 -3.060 1.00 97.44 83 LEU A N 1
ATOM 678 C CA . LEU A 1 83 ? -5.636 10.071 -3.487 1.00 97.44 83 LEU A CA 1
ATOM 679 C C . LEU A 1 83 ? -5.963 11.507 -3.914 1.00 97.44 83 LEU A C 1
ATOM 681 O O . LEU A 1 83 ? -7.064 11.796 -4.384 1.00 97.44 83 LEU A O 1
ATOM 685 N N . SER A 1 84 ? -4.994 12.414 -3.777 1.00 97.00 84 SER A N 1
ATOM 686 C CA . SER A 1 84 ? -5.139 13.842 -4.103 1.00 97.00 84 SER A CA 1
ATOM 687 C C . SER A 1 84 ? -5.464 14.126 -5.575 1.00 97.00 84 SER A C 1
ATOM 689 O O . SER A 1 84 ? -5.980 15.196 -5.889 1.00 97.00 84 SER A O 1
ATOM 691 N N . ASP A 1 85 ? -5.208 13.170 -6.468 1.00 94.69 85 ASP A N 1
ATOM 692 C CA . ASP A 1 85 ? -5.545 13.237 -7.893 1.00 94.69 85 ASP A CA 1
ATOM 693 C C . ASP A 1 85 ? -6.951 12.693 -8.223 1.00 94.69 85 ASP A C 1
ATOM 695 O O . ASP A 1 85 ? -7.335 12.600 -9.391 1.00 94.69 85 ASP A O 1
ATOM 699 N N . GLY A 1 86 ? -7.736 12.346 -7.198 1.00 95.31 86 GLY A N 1
ATOM 700 C CA . GLY A 1 86 ? -9.112 11.870 -7.324 1.00 95.31 86 GLY A CA 1
ATOM 701 C C . GLY A 1 86 ? -9.251 10.363 -7.542 1.00 95.31 86 GLY A C 1
ATOM 702 O O . GLY A 1 86 ? -10.373 9.884 -7.714 1.00 95.31 86 GLY A O 1
ATOM 703 N N . ARG A 1 87 ? -8.154 9.594 -7.537 1.00 96.25 87 ARG A N 1
ATOM 704 C CA . ARG A 1 87 ? -8.225 8.127 -7.575 1.00 96.25 87 ARG A CA 1
ATOM 705 C C . ARG A 1 87 ? -8.636 7.550 -6.222 1.00 96.25 87 ARG A C 1
ATOM 707 O O . ARG A 1 87 ? -8.227 8.034 -5.170 1.00 96.25 87 ARG A O 1
ATOM 714 N N . GLU A 1 88 ? -9.355 6.434 -6.275 1.00 97.88 88 GLU A N 1
ATOM 715 C CA . GLU A 1 88 ? -9.574 5.547 -5.133 1.00 97.88 88 GLU A CA 1
ATOM 716 C C . GLU A 1 88 ? -8.925 4.196 -5.418 1.00 97.88 88 GLU A C 1
ATOM 718 O O . GLU A 1 88 ? -9.264 3.523 -6.394 1.00 97.88 88 GLU A O 1
ATOM 723 N N . LEU A 1 89 ? -7.977 3.799 -4.574 1.00 97.88 89 LEU A N 1
ATOM 724 C CA . LEU A 1 89 ? -7.269 2.528 -4.693 1.00 97.88 89 LEU A CA 1
ATOM 725 C C . LEU A 1 89 ? -7.544 1.685 -3.459 1.00 97.88 89 LEU A C 1
ATOM 727 O O . LEU A 1 89 ? -7.530 2.193 -2.343 1.00 97.88 89 LEU A O 1
ATOM 731 N N . SER A 1 90 ? -7.761 0.383 -3.644 1.00 98.00 90 SER A N 1
ATOM 732 C CA . SER A 1 90 ? -8.020 -0.513 -2.521 1.00 98.00 90 SER A CA 1
ATOM 733 C C . SER A 1 90 ? -7.057 -1.681 -2.461 1.00 98.00 90 SER A C 1
ATOM 735 O O . SER A 1 90 ? -6.819 -2.323 -3.485 1.00 98.00 90 SER A O 1
ATOM 737 N N . ILE A 1 91 ? -6.606 -2.017 -1.252 1.00 97.31 91 ILE A N 1
ATOM 738 C CA . ILE A 1 91 ? -5.819 -3.223 -0.986 1.00 97.31 91 ILE A CA 1
ATOM 739 C C . ILE A 1 91 ? -6.547 -4.157 -0.011 1.00 97.31 91 ILE A C 1
ATOM 741 O O . ILE A 1 91 ? -7.247 -3.686 0.890 1.00 97.31 91 ILE A O 1
ATOM 745 N N . PRO A 1 92 ? -6.392 -5.484 -0.135 1.00 96.81 92 PRO A N 1
ATOM 746 C CA . PRO A 1 92 ? -6.977 -6.428 0.811 1.00 96.81 92 PRO A CA 1
ATOM 747 C C . PRO A 1 92 ? -6.283 -6.387 2.181 1.00 96.81 92 PRO A C 1
ATOM 749 O O . PRO A 1 92 ? -5.064 -6.515 2.261 1.00 96.81 92 PRO A O 1
ATOM 752 N N . ILE A 1 93 ? -7.047 -6.378 3.278 1.00 95.69 93 ILE A N 1
ATOM 753 C CA . ILE A 1 93 ? -6.497 -6.471 4.650 1.00 95.69 93 ILE A CA 1
ATOM 754 C C . ILE A 1 93 ? -5.723 -7.785 4.854 1.00 95.69 93 ILE A C 1
ATOM 756 O O . ILE A 1 93 ? -4.783 -7.856 5.644 1.00 95.69 93 ILE A O 1
ATOM 760 N N . VAL A 1 94 ? -6.058 -8.840 4.102 1.00 95.06 94 VAL A N 1
ATOM 761 C CA . VAL A 1 94 ? -5.326 -10.117 4.147 1.00 95.06 94 VAL A CA 1
ATOM 762 C C . VAL A 1 94 ? -3.848 -9.993 3.748 1.00 95.06 94 VAL A C 1
ATOM 764 O O . VAL A 1 94 ? -3.085 -10.918 4.026 1.00 95.06 94 VAL A O 1
ATOM 767 N N . TRP A 1 95 ? -3.425 -8.885 3.125 1.00 95.31 95 TRP A N 1
ATOM 768 C CA . TRP A 1 95 ? -2.015 -8.617 2.830 1.00 95.31 95 TRP A CA 1
ATOM 769 C C . TRP A 1 95 ? -1.164 -8.468 4.088 1.00 95.31 95 TRP A C 1
ATOM 771 O O . TRP A 1 95 ? -0.097 -9.067 4.127 1.00 95.31 95 TRP A O 1
ATOM 781 N N . PHE A 1 96 ? -1.672 -7.847 5.157 1.00 93.88 96 PHE A N 1
ATOM 782 C CA . PHE A 1 96 ? -0.964 -7.765 6.442 1.00 93.88 96 PHE A CA 1
ATOM 783 C C . PHE A 1 96 ? -0.514 -9.139 6.948 1.00 93.88 96 PHE A C 1
ATOM 785 O O . PHE A 1 96 ? 0.630 -9.325 7.352 1.00 93.88 96 PHE A O 1
ATOM 792 N N . LYS A 1 97 ? -1.385 -10.153 6.839 1.00 92.50 97 LYS A N 1
ATOM 793 C CA . LYS A 1 97 ? -1.034 -11.531 7.210 1.00 92.50 97 LYS A CA 1
ATOM 794 C C . LYS A 1 97 ? 0.084 -12.093 6.328 1.00 92.50 97 LYS A C 1
ATOM 796 O O . LYS A 1 97 ? 0.923 -12.841 6.822 1.00 92.50 97 LYS A O 1
ATOM 801 N N . LYS A 1 98 ? 0.073 -11.783 5.029 1.00 92.38 98 LYS A N 1
ATOM 802 C CA . LYS A 1 98 ? 1.109 -12.232 4.089 1.00 92.38 98 LYS A CA 1
ATOM 803 C C . LYS A 1 98 ? 2.446 -11.521 4.326 1.00 92.38 98 LYS A C 1
ATOM 805 O O . LYS A 1 98 ? 3.475 -12.162 4.166 1.00 92.38 98 LYS A O 1
ATOM 810 N N . TRP A 1 99 ? 2.419 -10.267 4.773 1.00 91.62 99 TRP A N 1
ATOM 811 C CA . TRP A 1 99 ? 3.592 -9.518 5.238 1.00 91.62 99 TRP A CA 1
ATOM 812 C C . TRP A 1 99 ? 4.076 -9.948 6.633 1.00 91.62 99 TRP A C 1
ATOM 814 O O . TRP A 1 99 ? 5.106 -9.485 7.103 1.00 91.62 99 TRP A O 1
ATOM 824 N N . GLY A 1 100 ? 3.374 -10.873 7.297 1.00 92.56 100 GLY A N 1
ATOM 825 C CA . GLY A 1 100 ? 3.779 -11.417 8.595 1.00 92.56 100 GLY A CA 1
ATOM 826 C C . GL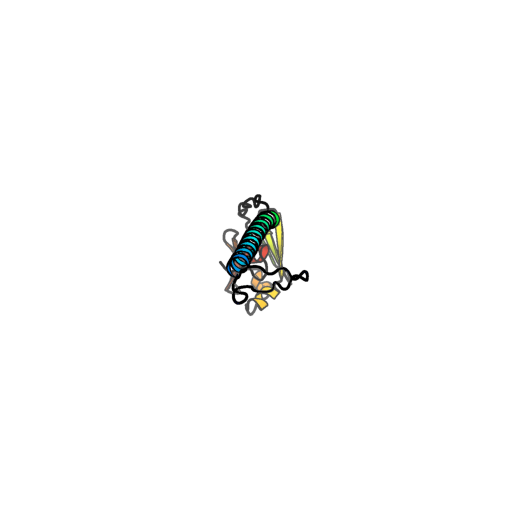Y A 1 100 ? 3.271 -10.634 9.808 1.00 92.56 100 GLY A C 1
ATOM 827 O O . GLY A 1 100 ? 3.549 -11.044 10.937 1.00 92.56 100 GLY A O 1
ATOM 828 N N . VAL A 1 101 ? 2.467 -9.587 9.603 1.00 91.12 101 VAL A N 1
ATOM 829 C CA . VAL A 1 101 ? 1.854 -8.799 10.678 1.00 91.12 101 VAL A CA 1
ATOM 830 C C . VAL A 1 101 ? 0.807 -9.641 11.405 1.00 91.12 101 VAL A C 1
ATOM 832 O O . VAL A 1 101 ? -0.103 -10.234 10.808 1.00 91.12 101 VAL A O 1
ATOM 835 N N . LYS A 1 102 ? 0.930 -9.717 12.731 1.00 88.50 102 LYS A N 1
ATOM 836 C CA . LYS A 1 102 ? 0.076 -10.554 13.582 1.00 88.50 102 LYS A CA 1
ATOM 837 C C . LYS A 1 102 ? -1.000 -9.725 14.270 1.00 88.50 102 LYS A C 1
ATOM 839 O O . LYS A 1 102 ? -0.798 -8.581 14.642 1.00 88.50 102 LYS A O 1
ATOM 844 N N . GLY A 1 103 ? -2.155 -10.347 14.508 1.00 83.69 103 GLY A N 1
ATOM 845 C CA . GLY A 1 103 ? -3.207 -9.743 15.332 1.00 83.69 103 GLY A CA 1
ATOM 846 C C . GLY A 1 103 ? -3.977 -8.598 14.668 1.00 83.69 103 GLY A C 1
ATOM 847 O O . GLY A 1 103 ? -4.692 -7.883 15.371 1.00 83.69 103 GLY A O 1
ATOM 848 N N . VAL A 1 104 ? -3.878 -8.450 13.343 1.00 90.31 104 VAL A N 1
ATOM 849 C CA . VAL A 1 104 ? -4.643 -7.450 12.591 1.00 90.31 104 VAL A CA 1
ATOM 850 C C . VAL A 1 104 ? -6.132 -7.773 12.654 1.00 90.31 104 VAL A C 1
ATOM 852 O O . VAL A 1 104 ? -6.589 -8.832 12.219 1.00 90.31 104 VAL A O 1
ATOM 855 N N . LYS A 1 105 ? -6.891 -6.838 13.223 1.00 92.00 105 LYS A N 1
ATOM 856 C CA . LYS A 1 105 ? -8.354 -6.819 13.237 1.00 92.00 105 LYS A CA 1
ATOM 857 C C . LYS A 1 105 ? -8.799 -5.487 12.655 1.00 92.00 105 LYS A C 1
ATOM 859 O O . LYS A 1 105 ? -8.154 -4.480 12.911 1.00 92.00 105 LYS A O 1
ATOM 864 N N . VAL A 1 106 ? -9.924 -5.481 11.945 1.00 93.62 106 VAL A N 1
ATOM 865 C CA . VAL A 1 106 ? -10.486 -4.276 11.308 1.00 93.62 106 VAL A CA 1
ATOM 866 C C . VAL A 1 106 ? -10.586 -3.108 12.293 1.00 93.62 106 VAL A C 1
ATOM 868 O O . VAL A 1 106 ? -10.208 -1.995 11.956 1.00 93.62 106 VAL A O 1
ATOM 871 N N . ASP A 1 107 ? -11.017 -3.361 13.532 1.00 94.12 107 ASP A N 1
ATOM 872 C CA . ASP A 1 107 ? -11.157 -2.303 14.540 1.00 94.12 107 ASP A CA 1
ATOM 873 C C . ASP A 1 107 ? -9.829 -1.637 14.923 1.00 94.12 107 ASP A C 1
ATOM 875 O O . ASP A 1 107 ? -9.828 -0.444 15.199 1.00 94.12 107 ASP A O 1
ATOM 879 N N . LYS A 1 108 ? -8.707 -2.367 14.858 1.00 94.75 108 LYS A N 1
ATOM 880 C CA . LYS A 1 108 ? -7.361 -1.826 15.110 1.00 94.75 108 LYS A CA 1
ATOM 881 C C . LYS A 1 108 ? -6.826 -0.961 13.968 1.00 94.75 108 LYS A C 1
ATOM 883 O O . LYS A 1 108 ? -5.849 -0.248 14.137 1.00 94.75 108 LYS A O 1
ATOM 888 N N . LEU A 1 109 ? -7.427 -1.059 12.784 1.00 96.75 109 LEU A N 1
ATOM 889 C CA . LEU A 1 109 ? -7.028 -0.256 11.630 1.00 96.75 109 LEU A CA 1
ATOM 890 C C . LEU A 1 109 ? -7.790 1.072 11.569 1.00 96.75 109 LEU A C 1
ATOM 892 O O . LEU A 1 109 ? -7.430 1.935 10.782 1.00 96.75 109 LEU A O 1
ATOM 896 N N . LYS A 1 110 ? -8.849 1.245 12.375 1.00 95.94 110 LYS A N 1
ATOM 897 C CA . LYS A 1 110 ? -9.689 2.456 12.367 1.00 95.94 110 LYS A CA 1
ATOM 898 C C . LYS A 1 110 ? -9.019 3.661 13.023 1.00 95.94 110 LYS A C 1
ATOM 900 O O . LYS A 1 110 ? -9.377 4.783 12.688 1.00 95.94 110 LYS A O 1
ATOM 905 N N . ASN A 1 111 ? -8.092 3.434 13.950 1.00 95.81 111 ASN A N 1
ATOM 906 C CA . ASN A 1 111 ? -7.348 4.485 14.638 1.00 95.81 111 ASN A CA 1
ATOM 907 C C . ASN A 1 111 ? -6.055 4.819 13.879 1.00 95.81 111 ASN A C 1
ATOM 909 O O . ASN A 1 111 ? -4.979 4.722 14.449 1.00 95.81 111 ASN A O 1
ATOM 913 N N . TYR A 1 112 ? -6.149 5.088 12.577 1.00 97.62 112 TYR A N 1
ATOM 914 C CA . TYR A 1 112 ? -4.982 5.359 11.737 1.00 97.62 112 TYR A CA 1
ATOM 915 C C . TYR A 1 112 ? -4.624 6.849 11.720 1.00 97.62 112 TYR A C 1
ATOM 917 O O . TYR A 1 112 ? -5.474 7.713 11.940 1.00 97.62 112 TYR A O 1
ATOM 925 N N . GLU A 1 113 ? -3.380 7.144 11.359 1.00 98.12 113 GLU A N 1
ATOM 926 C CA . GLU A 1 113 ? -2.889 8.492 11.084 1.00 98.12 113 GLU A CA 1
ATOM 927 C C . GLU A 1 113 ? -2.305 8.543 9.673 1.00 98.12 113 GLU A C 1
ATOM 929 O O . GLU A 1 113 ? -1.657 7.596 9.241 1.00 98.12 113 GLU A O 1
ATOM 934 N N . ILE A 1 114 ? -2.530 9.637 8.943 1.00 97.94 114 ILE A N 1
ATOM 935 C CA . ILE A 1 114 ? -1.879 9.877 7.649 1.00 97.94 114 ILE A CA 1
ATOM 936 C C . ILE A 1 114 ? -0.732 10.856 7.885 1.00 97.94 114 ILE A C 1
ATOM 938 O O . ILE A 1 114 ? -0.962 11.964 8.375 1.00 97.94 114 ILE A O 1
ATOM 942 N N . TRP A 1 115 ? 0.487 10.462 7.531 1.00 96.75 115 TRP A N 1
ATOM 943 C CA . TRP A 1 115 ? 1.696 11.264 7.714 1.00 96.75 115 TRP A CA 1
ATOM 944 C C . TRP A 1 115 ? 2.170 11.816 6.375 1.00 96.75 115 TRP A C 1
ATOM 946 O O . TRP A 1 115 ? 2.448 11.064 5.444 1.00 96.75 115 TRP A O 1
ATOM 956 N N . GLU A 1 116 ? 2.182 13.149 6.262 1.00 93.56 116 GLU A N 1
ATOM 957 C CA . GLU A 1 116 ? 2.568 13.928 5.069 1.00 93.56 116 GLU A CA 1
ATOM 958 C C . GLU A 1 116 ? 1.848 13.563 3.749 1.00 93.56 116 GLU A C 1
ATOM 960 O O . GLU A 1 116 ? 2.072 14.203 2.718 1.00 93.56 116 GLU A O 1
ATOM 965 N N . GLY A 1 117 ? 0.912 12.610 3.786 1.00 94.75 117 GLY A N 1
ATOM 966 C CA . GLY A 1 117 ? 0.218 12.052 2.631 1.00 94.75 117 GLY A CA 1
ATOM 967 C C . GLY A 1 117 ? 0.914 10.848 1.991 1.00 94.75 117 GLY A C 1
ATOM 968 O O . GLY A 1 117 ? 0.343 10.265 1.075 1.00 94.75 117 GLY A O 1
ATOM 969 N N . ASP A 1 118 ? 2.093 10.451 2.459 1.00 94.38 118 ASP A N 1
ATOM 970 C CA . ASP A 1 118 ? 2.866 9.361 1.848 1.00 94.38 118 ASP A CA 1
ATOM 971 C C . ASP A 1 118 ? 2.723 8.047 2.623 1.00 94.38 118 ASP A C 1
ATOM 973 O O . ASP A 1 118 ? 2.833 6.965 2.047 1.00 94.38 118 ASP A O 1
ATOM 977 N N . GLU A 1 119 ? 2.407 8.127 3.915 1.00 95.75 119 GLU A N 1
ATOM 978 C CA . GLU A 1 119 ? 2.355 6.981 4.817 1.00 95.75 119 GLU A CA 1
ATOM 979 C C . GLU A 1 119 ? 1.078 6.983 5.658 1.00 95.75 119 GLU A C 1
ATOM 981 O O . GLU A 1 119 ? 0.533 8.030 6.017 1.00 95.75 119 GLU A O 1
ATOM 986 N N . ILE A 1 120 ? 0.609 5.784 5.997 1.00 97.50 120 ILE A N 1
ATOM 987 C CA . ILE A 1 120 ? -0.442 5.557 6.983 1.00 97.50 120 ILE A CA 1
ATOM 988 C C . ILE A 1 120 ? 0.168 4.809 8.161 1.00 97.50 120 ILE A C 1
ATOM 990 O O . ILE A 1 120 ? 0.623 3.675 8.008 1.00 97.50 120 ILE A O 1
ATOM 994 N N . TYR A 1 121 ? 0.120 5.411 9.340 1.00 97.50 121 TYR A N 1
ATOM 995 C CA . TYR A 1 121 ? 0.527 4.778 10.584 1.00 97.50 121 TYR A CA 1
ATOM 996 C C . TYR A 1 121 ? -0.676 4.152 11.301 1.00 97.50 121 TYR A C 1
ATOM 998 O O . TYR A 1 121 ? -1.725 4.780 11.464 1.00 97.50 121 TYR A O 1
ATOM 1006 N N . PHE A 1 122 ? -0.525 2.901 11.737 1.00 97.00 122 PHE A N 1
ATOM 1007 C CA . PHE A 1 122 ? -1.524 2.139 12.484 1.00 97.00 122 PHE A CA 1
ATOM 1008 C C . PHE A 1 122 ? -1.039 1.867 13.925 1.00 97.00 122 PHE A C 1
ATOM 1010 O O . PHE A 1 122 ? -0.485 0.795 14.193 1.00 97.00 122 PHE A O 1
ATOM 1017 N N . PRO A 1 123 ? -1.279 2.778 14.888 1.00 96.25 123 PRO A N 1
ATOM 1018 C CA . PRO A 1 123 ? -0.754 2.692 16.256 1.00 96.25 123 PRO A CA 1
ATOM 1019 C C . PRO A 1 123 ? -1.158 1.426 17.025 1.00 96.25 123 PRO A C 1
ATOM 1021 O O . PRO A 1 123 ? -0.382 0.911 17.823 1.00 96.25 123 PRO A O 1
ATOM 1024 N N . ASP A 1 124 ? -2.349 0.872 16.784 1.00 95.88 124 ASP A N 1
ATOM 1025 C CA . ASP A 1 124 ? -2.838 -0.305 17.526 1.00 95.88 124 ASP A CA 1
ATOM 1026 C C . ASP A 1 124 ? -2.149 -1.629 17.128 1.00 95.88 124 ASP A C 1
ATOM 1028 O O . ASP A 1 124 ? -2.359 -2.676 17.775 1.00 95.88 124 ASP A O 1
ATOM 1032 N N . ILE A 1 125 ? -1.395 -1.610 16.024 1.00 94.31 125 ILE A N 1
ATOM 1033 C CA . ILE A 1 125 ? -0.583 -2.731 15.531 1.00 94.31 125 ILE A CA 1
ATOM 1034 C C . ILE A 1 125 ? 0.897 -2.377 15.350 1.00 94.31 125 ILE A C 1
ATOM 1036 O O . ILE A 1 125 ? 1.656 -3.301 15.093 1.00 94.31 125 ILE A O 1
ATOM 1040 N N . ASP A 1 126 ? 1.287 -1.114 15.556 1.00 94.31 126 ASP A N 1
ATOM 1041 C CA . ASP A 1 126 ? 2.661 -0.612 15.396 1.00 94.31 126 ASP A CA 1
ATOM 1042 C C . ASP A 1 126 ? 3.221 -0.858 13.984 1.00 94.31 126 ASP A C 1
ATOM 1044 O O . ASP A 1 126 ? 4.317 -1.378 13.804 1.00 94.31 126 ASP A O 1
ATOM 1048 N N . GLU A 1 127 ? 2.422 -0.534 12.964 1.00 94.69 127 GLU A N 1
ATOM 1049 C CA . GLU A 1 127 ? 2.793 -0.733 11.559 1.00 94.69 127 GLU A CA 1
ATOM 1050 C C . GLU A 1 127 ? 2.625 0.550 10.748 1.00 94.69 127 GLU A C 1
ATOM 1052 O O . GLU A 1 127 ? 1.724 1.353 11.007 1.00 94.69 127 GLU A O 1
ATOM 1057 N N . VAL A 1 128 ? 3.453 0.696 9.714 1.00 95.00 128 VAL A N 1
ATOM 1058 C CA . VAL A 1 128 ? 3.394 1.791 8.739 1.00 95.00 128 VAL A CA 1
ATOM 1059 C C . VAL A 1 128 ? 3.135 1.215 7.351 1.00 95.00 128 VAL A C 1
ATOM 1061 O O . VAL A 1 128 ? 3.700 0.192 6.968 1.00 95.00 128 VAL A O 1
ATOM 1064 N N . LEU A 1 129 ? 2.264 1.872 6.589 1.00 94.56 129 LEU A N 1
ATOM 1065 C CA . LEU A 1 129 ? 1.905 1.485 5.233 1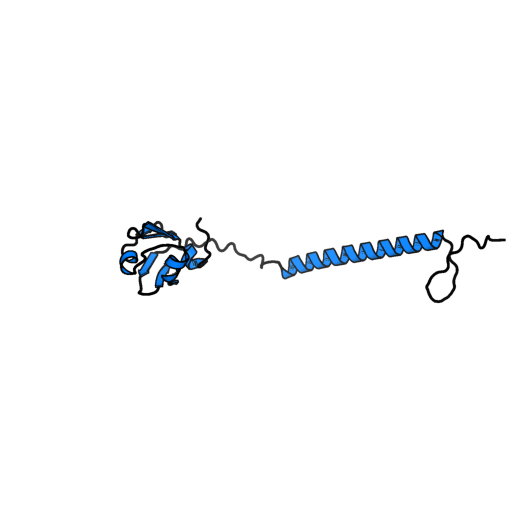.00 94.56 129 LEU A CA 1
ATOM 1066 C C . LEU A 1 129 ? 2.072 2.667 4.275 1.00 94.56 129 LEU A C 1
ATOM 1068 O O . LEU A 1 129 ? 1.301 3.622 4.329 1.00 94.56 129 LEU A O 1
ATOM 1072 N N . GLY A 1 130 ? 3.045 2.580 3.368 1.00 94.38 130 GLY A N 1
ATOM 1073 C CA . GLY A 1 130 ? 3.280 3.607 2.350 1.00 94.38 130 GLY A CA 1
ATOM 1074 C C . GLY A 1 130 ? 2.249 3.602 1.213 1.00 94.38 130 GLY A C 1
ATOM 1075 O O . GLY A 1 130 ? 1.647 2.567 0.894 1.00 94.38 130 GLY A O 1
ATOM 1076 N N . ILE A 1 131 ? 2.092 4.743 0.537 1.00 94.56 131 ILE A N 1
ATOM 1077 C CA . ILE A 1 131 ? 1.252 4.922 -0.661 1.00 94.56 131 ILE A CA 1
ATOM 1078 C C . ILE A 1 131 ? 1.630 3.956 -1.798 1.00 94.56 131 ILE A C 1
ATOM 1080 O O . ILE A 1 131 ? 0.795 3.545 -2.611 1.00 94.56 131 ILE A O 1
ATOM 1084 N N . GLU A 1 132 ? 2.872 3.496 -1.819 1.00 93.38 132 GLU A N 1
ATOM 1085 C CA . GLU A 1 132 ? 3.430 2.494 -2.717 1.00 93.38 132 GLU A CA 1
ATOM 1086 C C . GLU A 1 132 ? 2.691 1.157 -2.622 1.00 93.38 132 GLU A C 1
ATOM 1088 O O . GLU A 1 132 ? 2.491 0.503 -3.647 1.00 93.38 132 GLU A O 1
ATOM 1093 N N . SER A 1 133 ? 2.169 0.794 -1.448 1.00 94.12 133 SER A N 1
ATOM 1094 C CA . SER A 1 133 ? 1.337 -0.408 -1.300 1.00 94.12 133 SER A CA 1
ATOM 1095 C C . SER A 1 133 ? 0.060 -0.333 -2.142 1.00 94.12 133 SER A C 1
ATOM 1097 O O . SER A 1 133 ? -0.423 -1.350 -2.640 1.00 94.12 133 SER A O 1
ATOM 1099 N N . PHE A 1 134 ? -0.473 0.872 -2.358 1.00 95.12 134 PHE A N 1
ATOM 1100 C CA . PHE A 1 134 ? -1.649 1.099 -3.197 1.00 95.12 134 PHE A CA 1
ATOM 1101 C C . PHE A 1 134 ? -1.286 1.256 -4.677 1.00 95.12 134 PHE A C 1
ATOM 1103 O O . PHE A 1 134 ? -2.022 0.784 -5.542 1.00 95.12 134 PHE A O 1
ATOM 1110 N N . THR A 1 135 ? -0.164 1.912 -4.986 1.00 93.50 135 THR A N 1
ATOM 1111 C CA . THR A 1 135 ? 0.201 2.280 -6.367 1.00 93.50 135 THR A CA 1
ATOM 1112 C C . THR A 1 135 ? 1.053 1.234 -7.091 1.00 93.50 135 THR A C 1
ATOM 1114 O O . THR A 1 135 ? 0.911 1.078 -8.304 1.00 93.50 135 THR A O 1
ATOM 1117 N N . LYS A 1 136 ? 1.915 0.509 -6.368 1.00 92.12 136 LYS A N 1
ATOM 1118 C CA . LYS A 1 136 ? 2.803 -0.548 -6.886 1.00 92.12 136 LYS A CA 1
ATOM 1119 C C . LYS A 1 136 ? 2.309 -1.959 -6.522 1.00 92.12 136 LYS A C 1
ATOM 1121 O O . LYS A 1 136 ? 2.601 -2.905 -7.249 1.00 92.12 136 LYS A O 1
ATOM 1126 N N . GLY A 1 137 ? 1.510 -2.101 -5.461 1.00 92.44 137 GLY A N 1
ATOM 1127 C CA . GLY A 1 137 ? 0.868 -3.360 -5.065 1.00 92.44 137 GLY A CA 1
ATOM 1128 C C . GLY A 1 137 ? 1.624 -4.140 -3.982 1.00 92.44 137 GLY A C 1
ATOM 1129 O O . GLY A 1 137 ? 2.369 -3.566 -3.201 1.00 92.44 137 GLY A O 1
ATOM 1130 N N . PHE A 1 138 ? 1.394 -5.459 -3.910 1.00 88.75 138 PHE A N 1
ATOM 1131 C CA . PHE A 1 138 ? 1.824 -6.310 -2.784 1.00 88.75 138 PHE A CA 1
ATOM 1132 C C . PHE A 1 138 ? 3.345 -6.398 -2.598 1.00 88.75 138 PHE A C 1
ATOM 1134 O O . PHE A 1 138 ? 3.808 -6.464 -1.461 1.00 88.75 138 PHE A O 1
ATOM 1141 N N . ASP A 1 139 ? 4.089 -6.402 -3.706 1.00 87.12 139 ASP A N 1
ATOM 1142 C CA . ASP A 1 139 ? 5.555 -6.489 -3.742 1.00 87.12 139 ASP A CA 1
ATOM 1143 C C . ASP A 1 139 ? 6.205 -5.094 -3.781 1.00 87.12 139 ASP A C 1
ATOM 1145 O O . ASP A 1 139 ? 7.305 -4.929 -4.304 1.00 87.12 139 ASP A O 1
ATOM 1149 N N . ALA A 1 140 ? 5.497 -4.063 -3.309 1.00 80.62 140 ALA A N 1
ATOM 1150 C CA . ALA A 1 140 ? 6.082 -2.743 -3.159 1.00 80.62 140 ALA A CA 1
ATOM 1151 C C . ALA A 1 140 ? 7.274 -2.820 -2.195 1.00 80.62 140 ALA A C 1
ATOM 1153 O O . ALA A 1 140 ? 7.140 -3.319 -1.078 1.00 80.62 140 ALA A O 1
ATOM 1154 N N . ASP A 1 141 ? 8.429 -2.326 -2.638 1.00 63.75 141 ASP A N 1
ATOM 1155 C CA . ASP A 1 141 ? 9.592 -2.184 -1.770 1.00 63.75 141 ASP A CA 1
ATOM 1156 C C . ASP A 1 141 ? 9.252 -1.223 -0.619 1.00 63.75 141 ASP A C 1
ATOM 1158 O O . ASP A 1 141 ? 8.662 -0.162 -0.849 1.00 63.75 141 ASP A O 1
ATOM 1162 N N . CYS A 1 142 ? 9.626 -1.592 0.608 1.00 54.66 142 CYS A N 1
ATOM 1163 C CA . CYS A 1 142 ? 9.729 -0.628 1.699 1.00 54.66 142 CYS A CA 1
ATOM 1164 C C . CYS A 1 142 ? 10.947 0.256 1.396 1.00 54.66 142 CYS A C 1
ATOM 1166 O O . CYS A 1 142 ? 12.061 -0.271 1.332 1.00 54.66 142 CYS A O 1
ATOM 1168 N N . GLU A 1 143 ? 10.737 1.549 1.145 1.00 48.47 143 GLU A N 1
ATOM 1169 C CA . GLU A 1 143 ? 11.832 2.526 1.014 1.00 48.47 143 GLU A CA 1
ATOM 1170 C C . GLU A 1 143 ? 12.387 2.925 2.391 1.00 48.47 143 GLU A C 1
ATOM 1172 O O . GLU A 1 143 ? 11.598 2.986 3.360 1.00 48.47 143 GLU A O 1
#

Foldseek 3Di:
DPDPPFWDFDPPPPGDTDGPVVVVVVVVVVVVVVVVVVVVVVVVVVVVCCVVPPPPPPPPVPVPPPWFQPDWDQDQFWIWTQIPVGDIFIDGPCLCVVVVQPDDGSVQQVPWDGDPRFWIARVSRRDIDGPCCRVVHSPRDDD